Protein AF-A0A1W9PGU9-F1 (afdb_monomer)

Secondary structure (DSSP, 8-state):
----PPPHHHHHHHHHHHHHHHHHHHHHHHHHHHHHHHHHHHHHHHHHHHHHHHHHHHHHHHHHHHHHHHHHHHHHHHHHHHHHHHHHHHHHHHHHHHHHHHHHHHHHHHHHHHHHHHHHHHHHHHHHH--

Sequence (131 aa):
MEIITIPRVLREKLGDNGADSLVELLNRVSNHTRDDVLTFVEEKFERHLSEEIGKVNERIAEERVSINQRITEEVAKVNQRITDEIAMVRGEIQVLRTDMHTMRADLIKWMFIFWAGQIGVILGILFAFFR

pLDDT: mean 93.76, std 8.2, range [53.09, 98.62]

Solvent-accessible surface area (backbone atoms only — not comparable to full-atom values): 7127 Å² total; per-residue (Å²): 130,89,77,76,74,78,56,67,73,56,31,74,73,48,35,70,73,46,38,52,52,49,39,53,50,52,50,51,52,50,51,52,50,51,50,53,51,48,53,52,49,49,56,53,48,54,50,50,50,53,51,51,51,50,52,51,52,50,51,52,52,53,50,51,52,53,50,52,50,51,50,53,52,51,52,52,52,51,52,49,52,53,52,51,50,52,52,50,54,53,50,53,52,52,51,52,53,50,52,52,52,52,51,52,52,50,52,51,52,53,51,49,56,51,51,53,50,53,51,52,52,52,51,51,51,50,55,64,72,77,106

Structure (mmCIF, N/CA/C/O backbone):
data_AF-A0A1W9PGU9-F1
#
_entry.id   AF-A0A1W9PGU9-F1
#
loop_
_atom_site.group_PDB
_atom_site.id
_atom_site.type_symbol
_atom_site.label_atom_id
_atom_site.label_alt_id
_atom_site.label_comp_id
_atom_site.label_asym_id
_atom_site.label_entity_id
_atom_site.label_seq_id
_atom_site.pdbx_PDB_ins_code
_atom_site.Cartn_x
_atom_site.Cartn_y
_atom_site.Cartn_z
_atom_site.occupancy
_atom_site.B_iso_or_equiv
_atom_site.auth_seq_id
_atom_site.auth_comp_id
_atom_site.auth_asym_id
_atom_site.auth_atom_id
_atom_site.pdbx_PDB_model_num
ATOM 1 N N . MET A 1 1 ? -14.027 1.978 56.154 1.00 53.09 1 MET A N 1
ATOM 2 C CA . MET A 1 1 ? -15.425 1.734 56.556 1.00 53.09 1 MET A CA 1
ATOM 3 C C . MET A 1 1 ? -16.001 3.077 56.947 1.00 53.09 1 MET A C 1
ATOM 5 O O . MET A 1 1 ? -15.473 3.681 57.873 1.00 53.09 1 MET A O 1
ATOM 9 N N . GLU A 1 2 ? -16.983 3.590 56.211 1.00 56.59 2 GLU A N 1
ATOM 10 C CA . GLU A 1 2 ? -17.755 4.732 56.705 1.00 56.59 2 GLU A CA 1
ATOM 11 C C . GLU A 1 2 ? -18.621 4.216 57.850 1.00 56.59 2 GLU A C 1
ATOM 13 O O . GLU A 1 2 ? -19.497 3.379 57.652 1.00 56.59 2 GLU A O 1
ATOM 18 N N . ILE A 1 3 ? -18.298 4.629 59.073 1.00 57.78 3 ILE A N 1
ATOM 19 C CA . ILE A 1 3 ? -19.064 4.243 60.254 1.00 57.78 3 ILE A CA 1
ATOM 20 C C . ILE A 1 3 ? -20.293 5.146 60.266 1.00 57.78 3 ILE A C 1
ATOM 22 O O . ILE A 1 3 ? -20.187 6.335 60.574 1.00 57.78 3 ILE A O 1
ATOM 26 N N . ILE A 1 4 ? -21.451 4.598 59.899 1.00 70.62 4 ILE A N 1
ATOM 27 C CA . ILE A 1 4 ? -22.711 5.334 59.977 1.00 70.62 4 ILE A CA 1
ATOM 28 C C . ILE A 1 4 ? -23.037 5.513 61.461 1.00 70.62 4 ILE A C 1
ATOM 30 O O . ILE A 1 4 ? -23.385 4.561 62.158 1.00 70.62 4 ILE A O 1
ATOM 34 N N . THR A 1 5 ? -22.860 6.734 61.967 1.00 75.62 5 THR A N 1
ATOM 35 C CA . THR A 1 5 ? -23.168 7.070 63.360 1.00 75.62 5 THR A CA 1
ATOM 36 C C . THR A 1 5 ? -24.607 7.549 63.484 1.00 75.62 5 THR A C 1
ATOM 38 O O . THR A 1 5 ? -25.124 8.256 62.621 1.00 75.62 5 THR A O 1
ATOM 41 N N . ILE A 1 6 ? -25.269 7.158 64.573 1.00 81.94 6 ILE A N 1
ATOM 42 C CA . ILE A 1 6 ? -26.648 7.563 64.850 1.00 81.94 6 ILE A CA 1
ATOM 43 C C . ILE A 1 6 ? -26.621 8.951 65.506 1.00 81.94 6 ILE A C 1
ATOM 45 O O . ILE A 1 6 ? -26.008 9.110 66.567 1.00 81.94 6 ILE A O 1
ATOM 49 N N . PRO A 1 7 ? -27.307 9.957 64.937 1.00 87.06 7 PRO A N 1
ATOM 50 C CA . PRO A 1 7 ? -27.495 11.250 65.583 1.00 87.06 7 PRO A CA 1
ATOM 51 C C . PRO A 1 7 ? -28.122 11.102 66.975 1.00 87.06 7 PRO A C 1
ATOM 53 O O . PRO A 1 7 ? -29.061 10.330 67.166 1.00 87.06 7 PRO A O 1
ATOM 56 N N . ARG A 1 8 ? -27.654 11.892 67.949 1.00 81.44 8 ARG A N 1
ATOM 57 C CA . ARG A 1 8 ? -28.060 11.794 69.367 1.00 81.44 8 ARG A CA 1
ATOM 58 C C . ARG A 1 8 ? -29.583 11.804 69.579 1.00 81.44 8 ARG A C 1
ATOM 60 O O . ARG A 1 8 ? -30.093 11.020 70.369 1.00 81.44 8 ARG A O 1
ATOM 67 N N . VAL A 1 9 ? -30.300 12.619 68.803 1.00 87.31 9 VAL A N 1
ATOM 68 C CA . VAL A 1 9 ? -31.772 12.729 68.823 1.00 87.31 9 VAL A CA 1
ATOM 69 C C . VAL A 1 9 ? -32.458 11.406 68.463 1.00 87.31 9 VAL A C 1
ATOM 71 O O . VAL A 1 9 ? -33.470 11.048 69.060 1.00 87.31 9 VAL A O 1
ATOM 74 N N . LEU A 1 10 ? -31.907 10.661 67.500 1.00 85.00 10 LEU A N 1
ATOM 75 C CA . LEU A 1 10 ? -32.435 9.358 67.092 1.00 85.00 10 LEU A CA 1
ATOM 76 C C . LEU A 1 10 ? -32.120 8.284 68.137 1.00 85.00 10 LEU A C 1
ATOM 78 O O . LEU A 1 10 ? -32.986 7.467 68.434 1.00 85.00 10 LEU A O 1
ATOM 82 N N . ARG A 1 11 ? -30.934 8.327 68.759 1.00 87.75 11 ARG A N 1
ATOM 83 C CA . ARG A 1 11 ? -30.556 7.396 69.836 1.00 87.75 11 ARG A CA 1
ATOM 84 C C . ARG A 1 11 ? -31.424 7.572 71.089 1.00 87.75 11 ARG A C 1
ATOM 86 O O . ARG A 1 11 ? -31.892 6.584 71.639 1.00 87.75 11 ARG A O 1
ATOM 93 N N . GLU A 1 12 ? -31.723 8.809 71.491 1.00 88.56 12 GLU A N 1
ATOM 94 C CA . GLU A 1 12 ? -32.613 9.096 72.632 1.00 88.56 12 GLU A CA 1
ATOM 95 C C . GLU A 1 12 ? -34.064 8.635 72.400 1.00 88.56 12 GLU A C 1
ATOM 97 O O . GLU A 1 12 ? -34.748 8.255 73.348 1.00 88.56 12 GLU A O 1
ATOM 102 N N . LYS A 1 13 ? -34.547 8.651 71.149 1.00 89.56 13 LYS A N 1
ATOM 103 C CA . LYS A 1 13 ? -35.913 8.221 70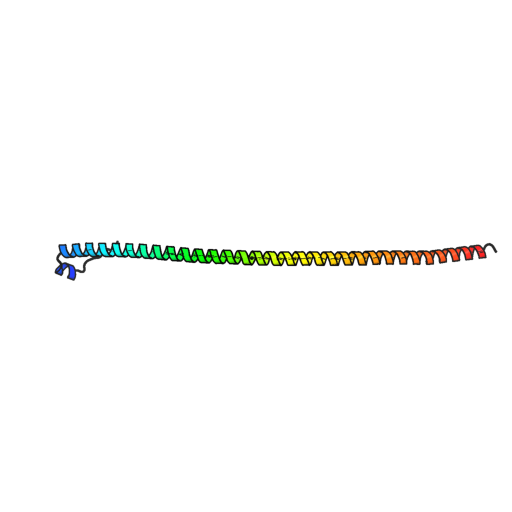.795 1.00 89.56 13 LYS A CA 1
ATOM 104 C C . LYS A 1 13 ? -36.047 6.715 70.558 1.00 89.56 13 LYS A C 1
ATOM 106 O O . LYS A 1 13 ? -37.108 6.168 70.843 1.00 89.56 13 LYS A O 1
ATOM 111 N N . LEU A 1 14 ? -35.012 6.065 70.023 1.00 86.38 14 LEU A N 1
ATOM 112 C CA . LEU A 1 14 ? -35.000 4.632 69.692 1.00 86.38 14 LEU A CA 1
ATOM 113 C C . LEU A 1 14 ? -34.492 3.748 70.845 1.00 86.38 14 LEU A C 1
ATOM 115 O O . LEU A 1 14 ? -34.710 2.537 70.823 1.00 86.38 14 LEU A O 1
ATOM 119 N N . GLY A 1 15 ? -33.819 4.337 71.839 1.00 90.19 15 GLY A N 1
ATOM 120 C CA . GLY A 1 15 ? -33.068 3.603 72.859 1.00 90.19 15 GLY A CA 1
ATOM 121 C C . GLY A 1 15 ? -31.786 2.976 72.295 1.00 90.19 15 GLY A C 1
ATOM 122 O O . GLY A 1 15 ? -31.605 2.887 71.080 1.00 90.19 15 GLY A O 1
ATOM 123 N N . ASP A 1 16 ? -30.887 2.522 73.173 1.00 86.50 16 ASP A N 1
ATOM 124 C CA . ASP A 1 16 ? -29.571 2.001 72.763 1.00 86.50 16 ASP A CA 1
ATOM 125 C C . ASP A 1 16 ? -29.687 0.777 71.835 1.00 86.50 16 ASP A C 1
ATOM 127 O O . ASP A 1 16 ? -29.123 0.775 70.744 1.00 86.50 16 ASP A O 1
ATOM 131 N N . ASN A 1 17 ? -30.538 -0.197 72.184 1.00 86.69 17 ASN A N 1
ATOM 132 C CA . ASN A 1 17 ? -30.771 -1.395 71.361 1.00 86.69 17 ASN A CA 1
ATOM 133 C C . ASN A 1 17 ? -31.369 -1.074 69.976 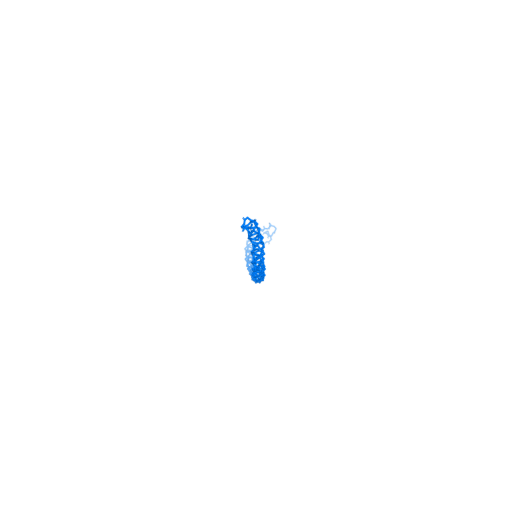1.00 86.69 17 ASN A C 1
ATOM 135 O O . ASN A 1 17 ? -31.051 -1.729 68.979 1.00 86.69 17 ASN A O 1
ATOM 139 N N . GLY A 1 18 ? -32.256 -0.074 69.904 1.00 89.00 18 GLY A N 1
ATOM 14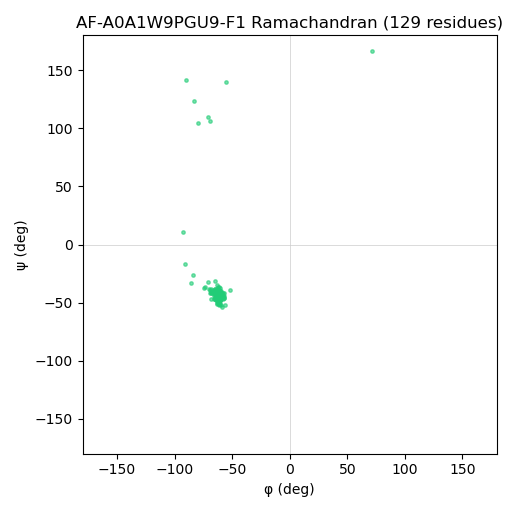0 C CA . GLY A 1 18 ? -32.876 0.356 68.650 1.00 89.00 18 GLY A CA 1
ATOM 141 C C . GLY A 1 18 ? -31.901 1.125 67.758 1.00 89.00 18 GLY A C 1
ATOM 142 O O . GLY A 1 18 ? -31.912 0.949 66.540 1.00 89.00 18 GLY A O 1
ATOM 143 N N . ALA A 1 19 ? -31.023 1.934 68.359 1.00 88.81 19 ALA A N 1
ATOM 144 C CA . ALA A 1 19 ? -29.955 2.626 67.649 1.00 88.81 19 ALA A CA 1
ATOM 145 C C . ALA A 1 19 ? -28.943 1.640 67.046 1.00 88.81 19 ALA A C 1
ATOM 147 O O . ALA A 1 19 ? -28.587 1.791 65.879 1.00 88.81 19 ALA A O 1
ATOM 148 N N . ASP A 1 20 ? -28.535 0.611 67.792 1.00 88.00 20 ASP A N 1
ATOM 149 C CA . ASP A 1 20 ? -27.585 -0.398 67.305 1.00 88.00 20 ASP A CA 1
ATOM 150 C C . ASP A 1 20 ? -28.185 -1.244 66.167 1.00 88.00 20 ASP A C 1
ATOM 152 O O . ASP A 1 20 ? -27.549 -1.427 65.128 1.00 88.00 20 ASP A O 1
ATOM 156 N N . SER A 1 21 ? -29.458 -1.641 66.285 1.00 89.06 21 SER A N 1
ATOM 157 C CA . SER A 1 21 ? -30.186 -2.338 65.208 1.00 89.06 21 SER A CA 1
ATOM 158 C C . SER A 1 21 ? -30.287 -1.496 63.927 1.00 89.06 21 SER A C 1
ATOM 160 O O . SER A 1 21 ? -30.196 -2.019 62.814 1.00 89.06 21 SER A O 1
ATOM 162 N N . LEU A 1 22 ? -30.463 -0.176 64.063 1.00 89.25 22 LEU A N 1
ATOM 163 C CA . LEU A 1 22 ? -30.499 0.739 62.923 1.00 89.25 22 LEU A CA 1
ATOM 164 C C . LEU A 1 22 ? -29.116 0.882 62.267 1.00 89.25 22 LEU A C 1
ATOM 166 O O . LEU A 1 22 ? -29.041 0.922 61.041 1.00 89.25 22 LEU A O 1
ATOM 170 N N . VAL A 1 23 ? -28.026 0.906 63.042 1.00 89.44 23 VAL A N 1
ATOM 171 C CA . VAL A 1 23 ? -26.654 0.885 62.496 1.00 89.44 23 VAL A CA 1
ATOM 172 C C . VAL A 1 23 ? -26.404 -0.394 61.701 1.00 89.44 23 VAL A C 1
ATOM 174 O O . VAL A 1 23 ? -25.880 -0.323 60.591 1.00 89.44 23 VAL A O 1
ATOM 177 N N . GLU A 1 24 ? -26.805 -1.556 62.221 1.00 88.81 24 GLU A N 1
ATOM 178 C CA . GLU A 1 24 ? -26.672 -2.829 61.502 1.00 88.81 24 GLU A CA 1
ATOM 179 C C . GLU A 1 24 ? -27.450 -2.834 60.184 1.00 88.81 24 GLU A C 1
ATOM 181 O O . GLU A 1 24 ? -26.918 -3.256 59.154 1.00 88.81 24 GLU A O 1
ATOM 186 N N . LEU A 1 25 ? -28.689 -2.332 60.193 1.00 90.75 25 LEU A N 1
ATOM 187 C CA . LEU A 1 25 ? -29.510 -2.229 58.989 1.00 90.75 25 LEU A CA 1
ATOM 188 C C . LEU A 1 25 ? -28.892 -1.265 57.972 1.00 90.75 25 LEU A C 1
ATOM 190 O O . LEU A 1 25 ? -28.782 -1.615 56.799 1.00 90.75 25 LEU A O 1
ATOM 194 N N . LEU A 1 26 ? -28.452 -0.082 58.407 1.00 90.69 26 LEU A N 1
ATOM 195 C CA . LEU A 1 26 ? -27.829 0.913 57.531 1.00 90.69 26 LEU A CA 1
ATOM 196 C C . LEU A 1 26 ? -26.511 0.404 56.943 1.00 90.69 26 LEU A C 1
ATOM 198 O O . LEU A 1 26 ? -26.279 0.573 55.749 1.00 90.69 26 LEU A O 1
ATOM 202 N N . ASN A 1 27 ? -25.684 -0.279 57.736 1.00 89.44 27 ASN A N 1
ATOM 203 C CA . ASN A 1 27 ? -24.463 -0.915 57.243 1.00 89.44 27 ASN A CA 1
ATOM 204 C C . ASN A 1 27 ? -24.777 -2.038 56.247 1.00 89.44 27 ASN A C 1
ATOM 206 O O . ASN A 1 27 ? -24.108 -2.140 55.221 1.00 89.44 27 ASN A O 1
ATOM 210 N N . ARG A 1 28 ? -25.809 -2.855 56.502 1.00 89.94 28 ARG A N 1
ATOM 211 C CA . ARG A 1 28 ? -26.243 -3.912 55.574 1.00 89.94 28 ARG A CA 1
ATOM 212 C C . ARG A 1 28 ? -26.711 -3.331 54.243 1.00 89.94 28 ARG A C 1
ATOM 214 O O . ARG A 1 28 ? -26.266 -3.795 53.201 1.00 89.94 28 ARG A O 1
ATOM 221 N N . VAL A 1 29 ? -27.571 -2.313 54.280 1.00 91.81 29 VAL A N 1
ATOM 222 C CA . VAL A 1 29 ? -28.080 -1.634 53.079 1.00 91.81 29 VAL A CA 1
ATOM 223 C C . VAL A 1 29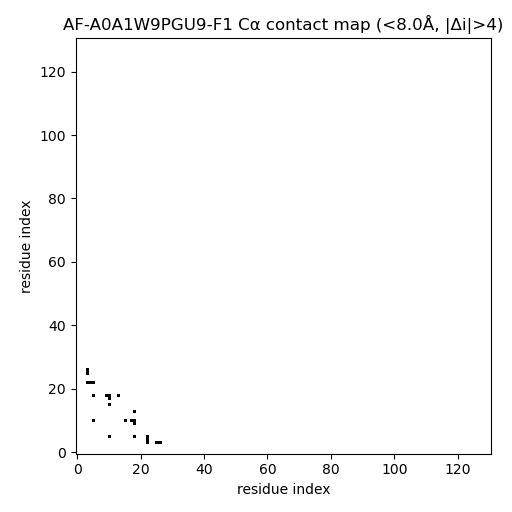 ? -26.951 -0.926 52.331 1.00 91.81 29 VAL A C 1
ATOM 225 O O . VAL A 1 29 ? -26.877 -1.037 51.112 1.00 91.81 29 VAL A O 1
ATOM 228 N N . SER A 1 30 ? -26.050 -0.240 53.038 1.00 90.25 30 SER A N 1
ATOM 229 C CA . SER A 1 30 ? -24.892 0.438 52.442 1.00 90.25 30 SER A CA 1
ATOM 230 C C . SER A 1 30 ? -23.958 -0.543 51.731 1.00 90.25 30 SER A C 1
ATOM 232 O O . SER A 1 30 ? -23.612 -0.326 50.571 1.00 90.25 30 SER A O 1
ATOM 234 N N . ASN A 1 31 ? -23.615 -1.661 52.379 1.00 90.12 31 ASN A N 1
ATOM 235 C CA . ASN A 1 31 ? -22.775 -2.694 51.773 1.00 90.12 31 ASN A CA 1
ATOM 236 C C . ASN A 1 31 ? -23.459 -3.339 50.563 1.00 90.12 31 ASN A C 1
ATOM 238 O O . ASN A 1 31 ? -22.848 -3.415 49.506 1.00 90.12 31 ASN A O 1
ATOM 242 N N . HIS A 1 32 ? -24.739 -3.705 50.680 1.00 93.06 32 HIS A N 1
ATOM 243 C CA . HIS A 1 32 ? -25.503 -4.262 49.561 1.00 93.06 32 HIS A CA 1
ATOM 244 C C . HIS A 1 32 ? -25.573 -3.289 48.379 1.00 93.06 32 HIS A C 1
ATOM 246 O O . HIS A 1 32 ? -25.352 -3.676 47.241 1.00 93.06 32 HIS A O 1
ATOM 252 N N . THR A 1 33 ? -25.813 -2.002 48.645 1.00 93.69 33 THR A N 1
ATOM 253 C CA . THR A 1 33 ? -25.861 -0.973 47.597 1.00 93.69 33 THR A CA 1
ATOM 254 C C . THR A 1 33 ? -24.499 -0.808 46.927 1.00 93.69 33 THR A C 1
ATOM 256 O O . THR A 1 33 ? -24.423 -0.621 45.716 1.00 93.69 33 THR A O 1
ATOM 259 N N . ARG A 1 34 ? -23.408 -0.860 47.700 1.00 92.88 34 ARG A N 1
ATOM 260 C CA . ARG A 1 34 ? -22.047 -0.780 47.165 1.00 92.88 34 ARG A CA 1
ATOM 261 C C . ARG A 1 34 ? -21.735 -1.969 46.259 1.00 92.88 34 ARG A C 1
ATOM 263 O O . ARG A 1 34 ? -21.166 -1.747 45.194 1.00 92.88 34 ARG A O 1
ATOM 270 N N . ASP A 1 35 ? -22.115 -3.173 46.673 1.00 95.38 35 ASP A N 1
ATOM 271 C CA . ASP A 1 35 ? -21.926 -4.393 45.889 1.00 95.38 35 ASP A CA 1
ATOM 272 C C . ASP A 1 35 ? -22.769 -4.350 44.605 1.00 95.38 35 ASP A C 1
ATOM 274 O O . ASP A 1 35 ? -22.217 -4.525 43.522 1.00 95.38 35 ASP A O 1
ATOM 278 N N . ASP A 1 36 ? -24.053 -3.980 44.686 1.00 96.12 36 ASP A N 1
ATOM 279 C CA . ASP A 1 36 ? -24.929 -3.823 43.513 1.00 96.12 36 ASP A CA 1
ATOM 280 C C . ASP A 1 36 ? -24.372 -2.804 42.509 1.00 96.12 36 ASP A C 1
ATOM 282 O O . ASP A 1 36 ? -24.367 -3.034 41.299 1.00 96.12 36 ASP A O 1
ATOM 286 N N . VAL A 1 37 ? -23.896 -1.655 43.004 1.00 96.25 37 VAL A N 1
ATOM 287 C CA . VAL A 1 37 ? -23.296 -0.614 42.161 1.00 96.25 37 VAL A CA 1
ATOM 288 C C . VAL A 1 37 ? -21.999 -1.110 41.535 1.00 96.25 37 VAL A C 1
ATOM 290 O O . VAL A 1 37 ? -21.754 -0.811 40.367 1.00 96.25 37 VAL A O 1
ATOM 293 N N . LEU A 1 38 ? -21.174 -1.853 42.277 1.00 97.00 38 LEU A N 1
ATOM 294 C CA . LEU A 1 38 ? 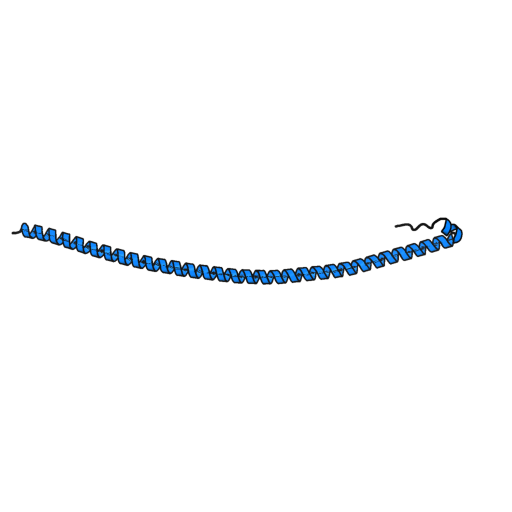-19.932 -2.409 41.751 1.00 97.00 38 LEU A CA 1
ATOM 295 C C . LEU A 1 38 ? -20.229 -3.394 40.617 1.00 97.00 38 LEU A C 1
ATOM 297 O O . LEU A 1 38 ? -19.718 -3.197 39.519 1.00 97.00 38 LEU A O 1
ATOM 301 N N . THR A 1 39 ? -21.127 -4.354 40.840 1.00 97.44 39 THR A N 1
ATOM 302 C CA . THR A 1 39 ? -21.549 -5.319 39.816 1.00 97.44 39 THR A CA 1
ATOM 303 C C . THR A 1 39 ? -22.153 -4.621 38.599 1.00 97.44 39 THR A C 1
ATOM 305 O O . THR A 1 39 ? -21.771 -4.906 37.467 1.00 97.44 39 THR A O 1
ATOM 308 N N . PHE A 1 40 ? -23.031 -3.635 38.799 1.00 97.69 40 PHE A N 1
ATOM 309 C CA . PHE A 1 40 ? -23.611 -2.873 37.692 1.00 97.69 40 PHE A CA 1
ATOM 310 C C . PHE A 1 40 ? -22.551 -2.123 36.870 1.00 97.69 40 PHE A C 1
ATOM 312 O O . PHE A 1 40 ? -22.629 -2.064 35.639 1.00 97.69 40 PHE A O 1
ATOM 319 N N . VAL A 1 41 ? -21.566 -1.511 37.536 1.00 97.56 41 VAL A N 1
ATOM 320 C CA . VAL A 1 41 ? -20.472 -0.803 36.860 1.00 97.56 41 VAL A CA 1
ATOM 321 C C . VAL A 1 41 ? -19.572 -1.784 36.117 1.00 97.56 41 VAL A C 1
ATOM 323 O O . VAL A 1 41 ? -19.206 -1.486 34.983 1.00 97.56 41 VAL A O 1
ATOM 326 N N . GLU A 1 42 ? -19.254 -2.935 36.709 1.00 97.75 42 GLU A N 1
ATOM 327 C CA . GLU A 1 42 ? -18.476 -4.003 36.076 1.00 97.75 42 GLU A CA 1
ATOM 328 C C . GLU A 1 42 ? -19.160 -4.496 34.798 1.00 97.75 42 GLU A C 1
ATOM 330 O O . GLU A 1 42 ? -18.575 -4.390 33.722 1.00 97.75 42 GLU A O 1
ATOM 335 N N . GLU A 1 43 ? -20.432 -4.895 34.868 1.00 97.88 43 GLU A N 1
ATOM 336 C CA . GLU A 1 43 ? -21.197 -5.354 33.700 1.00 97.88 43 GLU A CA 1
ATOM 337 C C . GLU A 1 43 ? -21.272 -4.284 32.604 1.00 97.88 43 GLU A C 1
ATOM 339 O O . GLU A 1 43 ? -21.082 -4.551 31.411 1.00 97.88 43 GLU A O 1
ATOM 344 N N . LYS A 1 44 ? -21.540 -3.032 32.992 1.00 97.69 44 LYS A N 1
ATOM 345 C CA . LYS A 1 44 ? -21.624 -1.923 32.041 1.00 97.69 44 LYS A CA 1
ATOM 346 C C . LYS A 1 44 ? -20.266 -1.625 31.406 1.00 97.69 44 LYS A C 1
ATOM 348 O O . LYS A 1 44 ? -20.221 -1.314 30.213 1.00 97.69 44 LYS A O 1
ATOM 353 N N . PHE A 1 45 ? -19.185 -1.698 32.177 1.00 98.12 45 PHE A N 1
ATOM 354 C CA . PHE A 1 45 ? -17.828 -1.488 31.691 1.00 98.12 45 PHE A CA 1
ATOM 355 C C . PHE A 1 45 ? -17.397 -2.613 30.751 1.00 98.12 45 PHE A C 1
ATOM 357 O O . PHE A 1 45 ? -16.936 -2.319 29.652 1.00 98.12 45 PHE A O 1
ATOM 364 N N . GLU A 1 46 ? -17.613 -3.878 31.117 1.00 98.12 46 GLU A N 1
ATOM 365 C CA . GLU A 1 46 ? -17.311 -5.037 30.271 1.00 98.12 46 GLU A CA 1
ATOM 366 C C . GLU A 1 46 ? -18.066 -4.985 28.943 1.00 98.12 46 GLU A C 1
ATOM 368 O O . GLU A 1 46 ? -17.475 -5.204 27.879 1.00 98.12 46 GLU A O 1
ATOM 373 N N . ARG A 1 47 ? -19.355 -4.623 28.979 1.00 98.19 47 ARG A N 1
ATOM 374 C CA . ARG A 1 47 ? -20.157 -4.442 27.768 1.00 98.19 47 ARG A CA 1
ATOM 375 C C . ARG A 1 47 ? -19.590 -3.339 26.878 1.00 98.19 47 ARG A C 1
ATOM 377 O O . ARG A 1 47 ? -19.358 -3.578 25.697 1.00 98.19 47 ARG A O 1
ATOM 384 N N . HIS A 1 48 ? -19.336 -2.150 27.427 1.00 98.19 48 HIS A N 1
ATOM 385 C CA . HIS A 1 48 ? -18.792 -1.039 26.643 1.00 98.19 48 HIS A CA 1
ATOM 386 C C . HIS A 1 48 ? -17.387 -1.326 26.111 1.00 98.19 48 HIS A C 1
ATOM 388 O O . HIS A 1 48 ? -17.086 -0.990 24.969 1.00 98.19 48 HIS A O 1
ATOM 394 N N . LEU A 1 49 ? -16.537 -1.977 26.901 1.00 98.25 49 LEU A N 1
ATOM 395 C CA . LEU A 1 49 ? -15.201 -2.364 26.469 1.00 98.25 49 LEU A CA 1
ATOM 396 C C . LEU A 1 49 ? -15.271 -3.375 25.319 1.00 98.25 49 LEU A C 1
ATOM 398 O O . LEU A 1 49 ? -14.560 -3.223 24.329 1.00 98.25 49 LEU A O 1
ATOM 402 N N . SER A 1 50 ? -16.165 -4.360 25.411 1.00 98.12 50 SER A N 1
ATOM 403 C CA . SER A 1 50 ? -16.392 -5.339 24.342 1.00 98.12 50 SER A CA 1
ATOM 404 C C . SER A 1 50 ? -16.912 -4.679 23.061 1.00 98.12 50 SER A C 1
ATOM 406 O O . SER A 1 50 ? -16.441 -4.999 21.970 1.00 98.12 50 SER A O 1
ATOM 408 N N . GLU A 1 51 ? -17.839 -3.724 23.184 1.00 98.38 51 GLU A N 1
ATOM 409 C CA . GLU A 1 51 ? -18.356 -2.931 22.061 1.00 98.38 51 GLU A CA 1
ATOM 410 C C . GLU A 1 51 ? -17.243 -2.116 21.381 1.00 98.38 51 GLU A C 1
ATOM 412 O O . GLU A 1 51 ? -17.107 -2.155 20.157 1.00 98.38 51 GLU A O 1
ATOM 417 N N . GLU A 1 52 ? -16.419 -1.402 22.151 1.00 98.38 52 GLU A N 1
ATOM 418 C CA . GLU A 1 52 ? -15.339 -0.574 21.602 1.00 98.38 52 GLU A CA 1
ATOM 419 C C . GLU A 1 52 ? -14.216 -1.417 20.984 1.00 98.38 52 GLU A C 1
ATOM 421 O O . GLU A 1 52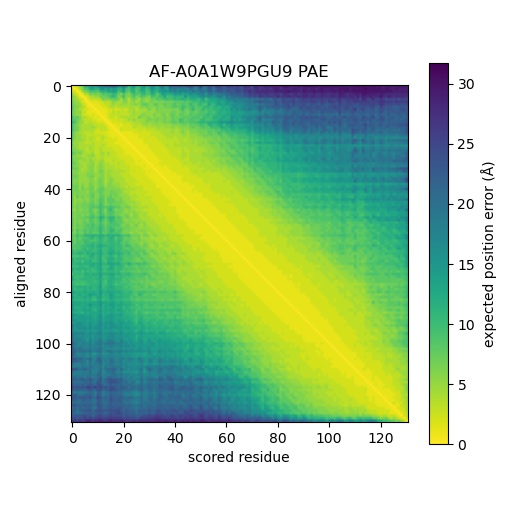 ? -13.727 -1.079 19.905 1.00 98.38 52 GLU A O 1
ATOM 426 N N . ILE A 1 53 ? -13.851 -2.552 21.593 1.00 98.00 53 ILE A N 1
ATOM 427 C CA . ILE A 1 53 ? -12.920 -3.519 20.989 1.00 98.00 53 ILE A CA 1
ATOM 428 C C . ILE A 1 53 ? -13.484 -4.041 19.663 1.00 98.00 53 ILE A C 1
ATOM 430 O O . ILE A 1 53 ? -12.750 -4.129 18.678 1.00 98.00 53 ILE A O 1
ATOM 434 N N . GLY A 1 54 ? -14.785 -4.345 19.614 1.00 98.44 54 GLY A N 1
ATOM 435 C CA . GLY A 1 54 ? -15.477 -4.748 18.390 1.00 98.44 54 GLY A CA 1
ATOM 436 C C . GLY A 1 54 ? -15.342 -3.708 17.277 1.00 98.44 54 GLY A C 1
ATOM 437 O O . GLY A 1 54 ? -14.866 -4.035 16.191 1.00 98.44 54 GLY A O 1
ATOM 438 N N . LYS A 1 55 ? -15.662 -2.442 17.568 1.00 98.50 55 LYS A N 1
ATOM 439 C CA . LYS A 1 55 ? -15.543 -1.334 16.602 1.00 98.50 55 LYS A CA 1
ATOM 440 C C . LYS A 1 55 ? -14.108 -1.099 16.142 1.00 98.50 55 LYS A C 1
ATOM 442 O O . LYS A 1 55 ? -13.872 -0.822 14.970 1.00 98.50 55 LYS A O 1
ATOM 447 N N . VAL A 1 56 ? -13.134 -1.184 17.049 1.00 98.56 56 VAL A N 1
ATOM 448 C CA . VAL A 1 56 ? -11.715 -1.037 16.694 1.00 98.56 56 VAL A CA 1
ATOM 449 C C . VAL A 1 56 ? -11.279 -2.168 15.765 1.00 98.56 56 VAL A C 1
ATOM 451 O O . VAL A 1 56 ? -10.628 -1.902 14.758 1.00 98.56 56 VAL A O 1
ATOM 454 N N . ASN A 1 57 ? -11.676 -3.410 16.047 1.00 98.44 57 ASN A N 1
ATOM 455 C CA . ASN A 1 57 ? -11.373 -4.549 15.181 1.00 98.44 57 ASN A CA 1
ATOM 456 C C . ASN A 1 57 ? -12.013 -4.412 13.793 1.00 98.44 57 ASN A C 1
ATOM 458 O O . ASN A 1 57 ? -11.352 -4.705 12.797 1.00 98.44 57 ASN A O 1
ATOM 462 N N . GLU A 1 58 ? -13.258 -3.937 13.720 1.00 98.31 58 GLU A N 1
ATOM 463 C CA . GLU A 1 58 ? -13.951 -3.660 12.457 1.00 98.31 58 GLU A CA 1
ATOM 464 C C . GLU A 1 58 ? -13.204 -2.599 11.638 1.00 98.31 58 GLU A C 1
ATOM 466 O O . GLU A 1 58 ? -12.808 -2.866 10.503 1.00 98.31 58 GLU A O 1
ATOM 471 N N . ARG A 1 59 ? -12.873 -1.453 12.247 1.00 98.25 59 ARG A N 1
ATOM 472 C CA . ARG A 1 59 ? -12.094 -0.389 11.590 1.00 98.25 59 ARG A CA 1
ATOM 473 C C . ARG A 1 59 ? -10.725 -0.872 11.116 1.00 98.25 59 ARG A C 1
ATOM 475 O O . ARG A 1 59 ? -10.313 -0.555 10.005 1.00 98.25 59 ARG A O 1
ATOM 482 N N . ILE A 1 60 ? -10.022 -1.666 11.925 1.00 98.12 60 ILE A N 1
ATOM 483 C CA . ILE A 1 60 ? -8.731 -2.251 11.536 1.00 98.12 60 ILE A CA 1
ATOM 484 C C . ILE A 1 60 ? -8.900 -3.197 10.340 1.00 98.12 60 ILE A C 1
ATOM 486 O O . ILE A 1 60 ? -8.051 -3.211 9.447 1.00 98.12 60 ILE A O 1
ATOM 490 N N . ALA A 1 61 ? -9.965 -4.001 10.304 1.00 97.88 61 ALA A N 1
ATOM 491 C CA . ALA A 1 61 ? -10.235 -4.898 9.185 1.00 97.88 61 ALA A CA 1
ATOM 492 C C . ALA A 1 61 ? -10.525 -4.115 7.894 1.00 97.88 61 ALA A C 1
ATOM 494 O O . ALA A 1 61 ? -9.938 -4.420 6.853 1.00 97.88 61 ALA A O 1
ATOM 495 N N . GLU A 1 62 ? -11.351 -3.072 7.970 1.00 98.25 62 GLU A N 1
ATOM 496 C CA . GLU A 1 62 ? -11.649 -2.177 6.847 1.00 98.25 62 GLU A CA 1
ATOM 497 C C . GLU A 1 62 ? -10.393 -1.464 6.326 1.00 98.25 62 GLU A C 1
ATOM 499 O O . GLU A 1 62 ? -10.113 -1.476 5.123 1.00 98.25 62 GLU A O 1
ATOM 504 N N . GLU A 1 63 ? -9.586 -0.892 7.224 1.00 98.19 63 GLU A N 1
ATOM 505 C CA . GLU A 1 63 ? -8.340 -0.213 6.864 1.00 98.19 63 GLU A CA 1
ATOM 506 C C . GLU A 1 63 ? -7.345 -1.171 6.201 1.00 98.19 63 GLU A C 1
ATOM 508 O O . GLU A 1 63 ? -6.717 -0.811 5.203 1.00 98.19 63 GLU A O 1
ATOM 513 N N . ARG A 1 64 ? -7.236 -2.418 6.681 1.00 98.25 64 ARG A N 1
ATOM 514 C CA . ARG A 1 64 ? -6.398 -3.450 6.045 1.00 98.25 64 ARG A CA 1
ATOM 515 C C . ARG A 1 64 ? -6.839 -3.746 4.616 1.00 98.25 64 ARG A C 1
ATOM 517 O O . ARG A 1 64 ? -5.987 -3.854 3.735 1.00 98.25 64 ARG A O 1
ATOM 524 N N . VAL A 1 65 ? -8.144 -3.871 4.375 1.00 98.12 65 VAL A N 1
ATOM 525 C CA . VAL A 1 65 ? -8.685 -4.100 3.027 1.00 98.12 65 VAL A CA 1
ATOM 526 C C . VAL A 1 65 ? -8.378 -2.909 2.118 1.00 98.12 65 VAL A C 1
ATOM 528 O O . VAL A 1 65 ? -7.826 -3.099 1.035 1.00 98.12 65 VAL A O 1
ATOM 531 N N . SER A 1 66 ? -8.643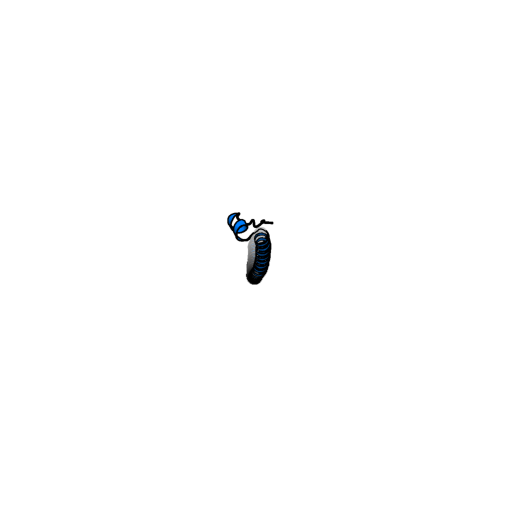 -1.687 2.584 1.00 98.25 66 SER A N 1
ATOM 532 C CA . SER A 1 66 ? -8.367 -0.453 1.838 1.00 98.25 66 SER A CA 1
ATOM 533 C C . SER A 1 66 ? -6.880 -0.297 1.491 1.00 98.25 66 SER A C 1
ATOM 535 O O . SER A 1 66 ? -6.525 -0.001 0.348 1.00 98.25 66 SER A O 1
ATOM 537 N N . ILE A 1 67 ? -5.985 -0.563 2.448 1.00 98.31 67 ILE A N 1
ATOM 538 C CA . ILE A 1 67 ? -4.533 -0.526 2.230 1.00 98.31 67 ILE A CA 1
ATOM 539 C C . ILE A 1 67 ? -4.108 -1.579 1.204 1.00 98.31 67 ILE A C 1
ATOM 541 O O . ILE A 1 67 ? -3.381 -1.247 0.270 1.00 98.31 67 ILE A O 1
ATOM 545 N N . ASN A 1 68 ? -4.578 -2.823 1.327 1.00 98.38 68 ASN A N 1
ATOM 546 C CA . ASN A 1 68 ? -4.245 -3.886 0.376 1.00 98.38 68 ASN A CA 1
ATOM 547 C C . ASN A 1 68 ? -4.712 -3.555 -1.046 1.00 98.38 68 ASN A C 1
ATOM 549 O O . ASN A 1 68 ? -3.977 -3.794 -2.008 1.00 98.38 68 ASN A O 1
ATOM 553 N N . GLN A 1 69 ? -5.901 -2.967 -1.185 1.00 98.12 69 GLN A N 1
ATOM 554 C CA . GLN A 1 69 ? -6.405 -2.516 -2.477 1.00 98.12 69 GLN A CA 1
ATOM 555 C C . GLN A 1 69 ? -5.508 -1.420 -3.068 1.00 98.12 69 GLN A C 1
ATOM 557 O O . GLN A 1 69 ? -5.031 -1.563 -4.193 1.00 98.12 69 GLN A O 1
ATOM 562 N N . ARG A 1 70 ? -5.195 -0.375 -2.292 1.00 98.19 70 ARG A N 1
ATOM 563 C CA . ARG A 1 70 ? -4.306 0.714 -2.732 1.00 98.19 70 ARG A CA 1
ATOM 564 C C . ARG A 1 70 ? -2.916 0.213 -3.115 1.00 98.19 70 ARG A C 1
ATOM 566 O O . ARG A 1 70 ? -2.372 0.650 -4.122 1.00 98.19 70 ARG A O 1
ATOM 573 N N . ILE A 1 71 ? -2.345 -0.711 -2.342 1.00 98.25 71 ILE A N 1
ATOM 574 C CA . ILE A 1 71 ? -1.050 -1.328 -2.661 1.00 98.25 71 ILE A CA 1
ATOM 575 C C . ILE A 1 71 ? -1.137 -2.072 -3.994 1.00 98.25 71 ILE A C 1
ATOM 577 O O . ILE A 1 71 ? -0.268 -1.897 -4.842 1.00 98.25 71 ILE A O 1
ATOM 581 N N . THR A 1 72 ? -2.187 -2.866 -4.202 1.00 98.25 72 THR A N 1
ATOM 582 C CA . THR A 1 72 ? -2.379 -3.623 -5.448 1.00 98.25 72 THR A CA 1
ATOM 583 C C . THR A 1 72 ? -2.485 -2.692 -6.657 1.00 98.25 72 THR A C 1
ATOM 585 O O . THR A 1 72 ? -1.833 -2.919 -7.677 1.00 98.25 72 THR A O 1
ATOM 588 N N . GLU A 1 73 ? -3.258 -1.612 -6.533 1.00 98.44 73 GLU A N 1
ATOM 589 C CA . GLU A 1 73 ? -3.417 -0.601 -7.581 1.00 98.44 73 GLU A CA 1
ATOM 590 C C . GLU A 1 73 ? -2.101 0.128 -7.891 1.00 98.44 73 GLU A C 1
ATOM 592 O O . GLU A 1 73 ? -1.736 0.277 -9.059 1.00 98.44 73 GLU A O 1
ATOM 597 N N . GLU A 1 74 ? -1.357 0.559 -6.871 1.00 98.44 74 GLU A N 1
ATOM 598 C CA . GLU A 1 74 ? -0.082 1.254 -7.069 1.00 98.44 74 GLU A CA 1
ATOM 599 C C . GLU A 1 74 ? 0.995 0.327 -7.644 1.00 98.44 74 GLU A C 1
ATOM 601 O O . GLU A 1 74 ? 1.725 0.732 -8.548 1.00 98.44 74 GLU A O 1
ATOM 606 N N . VAL A 1 75 ? 1.050 -0.939 -7.218 1.00 98.50 75 VAL A N 1
ATOM 607 C CA . VAL A 1 75 ? 1.941 -1.945 -7.817 1.00 98.50 75 VAL A CA 1
ATOM 608 C C . VAL A 1 75 ? 1.612 -2.148 -9.297 1.00 98.50 75 VAL A C 1
ATOM 610 O O . VAL A 1 75 ? 2.523 -2.173 -10.126 1.00 98.50 75 VAL A O 1
ATOM 613 N N . ALA A 1 76 ? 0.329 -2.238 -9.660 1.00 98.31 76 ALA A N 1
ATOM 614 C CA . ALA A 1 76 ? -0.083 -2.358 -11.057 1.00 98.31 76 ALA A CA 1
ATOM 615 C C . ALA A 1 76 ? 0.337 -1.132 -11.888 1.00 98.31 76 ALA A C 1
ATOM 617 O O . ALA A 1 76 ? 0.897 -1.290 -12.975 1.00 98.31 76 ALA A O 1
ATOM 618 N N . LYS A 1 77 ? 0.146 0.087 -11.364 1.00 98.44 77 LYS A N 1
ATOM 619 C CA . LYS A 1 77 ? 0.584 1.326 -12.032 1.00 98.44 77 LYS A CA 1
ATOM 620 C C . LYS A 1 77 ? 2.099 1.390 -12.206 1.00 98.44 77 LYS A C 1
ATOM 622 O O . LYS A 1 77 ? 2.566 1.797 -13.266 1.00 98.44 77 LYS A O 1
ATOM 627 N N . VAL A 1 78 ? 2.868 1.001 -11.189 1.00 98.62 78 VAL A N 1
ATOM 628 C CA . VAL A 1 78 ? 4.337 0.972 -11.259 1.00 98.62 78 VAL A CA 1
ATOM 629 C C . VAL A 1 78 ? 4.805 -0.043 -12.300 1.00 98.62 78 VAL A C 1
ATOM 631 O O . VAL A 1 78 ? 5.626 0.299 -13.146 1.00 98.62 78 VAL A O 1
ATOM 634 N N . ASN A 1 79 ? 4.236 -1.250 -12.310 1.00 98.56 79 ASN A N 1
ATOM 635 C CA . ASN A 1 79 ? 4.559 -2.266 -13.315 1.00 98.56 79 ASN A CA 1
ATOM 636 C C . ASN A 1 79 ? 4.240 -1.794 -14.740 1.00 98.56 79 ASN A C 1
ATOM 638 O O . ASN A 1 79 ? 5.033 -2.025 -15.655 1.00 98.56 79 ASN A O 1
ATOM 642 N N . GLN A 1 80 ? 3.113 -1.101 -14.924 1.00 98.44 80 GLN A N 1
ATOM 643 C CA . GLN A 1 80 ? 2.756 -0.514 -16.213 1.00 98.44 80 GLN A CA 1
ATOM 644 C C . GLN A 1 80 ? 3.780 0.543 -16.643 1.00 98.44 80 GLN A C 1
ATOM 646 O O . GLN A 1 80 ? 4.329 0.440 -17.735 1.00 98.44 80 GLN A O 1
ATOM 651 N N . ARG A 1 81 ? 4.112 1.500 -15.765 1.00 98.44 81 ARG A N 1
ATOM 652 C CA . ARG A 1 81 ? 5.115 2.542 -16.053 1.00 98.44 81 ARG A CA 1
ATOM 653 C C . ARG A 1 81 ? 6.476 1.955 -16.415 1.00 98.44 81 ARG A C 1
ATOM 655 O O . ARG A 1 81 ? 7.068 2.376 -17.398 1.00 98.44 81 ARG A O 1
ATOM 662 N N . ILE A 1 82 ? 6.942 0.952 -15.669 1.00 98.50 82 ILE A N 1
ATOM 663 C CA . ILE A 1 82 ? 8.201 0.255 -15.968 1.00 98.50 82 ILE A CA 1
ATOM 664 C C . ILE A 1 82 ? 8.137 -0.403 -17.352 1.00 98.50 82 ILE A C 1
ATOM 666 O O . ILE A 1 82 ? 9.095 -0.329 -18.119 1.00 98.50 82 ILE A O 1
ATOM 670 N N . THR A 1 83 ? 7.014 -1.039 -17.691 1.00 98.44 83 THR A N 1
ATOM 671 C CA . THR A 1 83 ? 6.827 -1.677 -19.002 1.00 98.44 83 THR A CA 1
ATOM 672 C C . THR A 1 83 ? 6.879 -0.650 -20.133 1.00 98.44 83 THR A C 1
ATOM 674 O O . THR A 1 83 ? 7.566 -0.876 -21.133 1.00 98.44 83 THR A O 1
ATOM 677 N N . ASP A 1 84 ? 6.210 0.488 -19.953 1.00 98.44 84 ASP A N 1
ATOM 678 C CA . ASP A 1 84 ? 6.174 1.579 -20.926 1.00 98.44 84 ASP A CA 1
ATOM 679 C C . ASP A 1 84 ? 7.560 2.222 -21.103 1.00 98.44 84 ASP A C 1
ATOM 681 O O . ASP A 1 84 ? 8.020 2.407 -22.231 1.00 98.44 84 ASP A O 1
ATOM 685 N N . GLU A 1 85 ? 8.280 2.481 -20.008 1.00 98.50 85 GLU A N 1
ATOM 686 C CA . GLU A 1 85 ? 9.652 3.004 -20.045 1.00 98.50 85 GLU A CA 1
ATOM 687 C C . GLU A 1 85 ? 10.615 2.031 -20.740 1.00 98.50 85 GLU A C 1
ATOM 689 O O . GLU A 1 85 ? 11.416 2.443 -21.581 1.00 98.50 85 GLU A O 1
ATOM 694 N N . ILE A 1 86 ? 10.511 0.723 -20.473 1.00 98.38 86 ILE A N 1
ATOM 695 C CA . ILE A 1 86 ? 11.308 -0.298 -21.172 1.00 98.38 86 ILE A CA 1
ATOM 696 C C . ILE A 1 86 ? 11.005 -0.294 -22.674 1.00 98.38 86 ILE A C 1
ATOM 698 O O . ILE A 1 86 ? 11.928 -0.425 -23.485 1.00 98.38 86 ILE A O 1
ATOM 702 N N . ALA A 1 87 ? 9.735 -0.174 -23.067 1.00 98.31 87 ALA A N 1
ATOM 703 C CA . ALA A 1 87 ? 9.345 -0.120 -24.472 1.00 98.31 87 ALA A CA 1
ATOM 704 C C . ALA A 1 87 ? 9.915 1.128 -25.166 1.00 98.31 87 ALA A C 1
ATOM 706 O O . ALA A 1 87 ? 10.477 1.013 -26.258 1.00 98.31 87 ALA A O 1
ATOM 707 N N . MET A 1 88 ? 9.844 2.285 -24.504 1.00 98.31 88 MET A N 1
ATOM 708 C CA . MET A 1 88 ? 10.401 3.544 -24.996 1.00 98.31 88 MET A CA 1
ATOM 709 C C . MET A 1 88 ? 11.919 3.452 -25.190 1.00 98.31 88 MET A C 1
ATOM 711 O O . MET A 1 88 ? 12.407 3.682 -26.295 1.00 98.31 88 MET A O 1
ATOM 715 N N . VAL A 1 89 ? 12.658 2.999 -24.171 1.00 98.50 89 VAL A N 1
ATOM 716 C CA . VAL A 1 89 ? 14.121 2.829 -24.240 1.00 98.50 89 VAL A CA 1
ATOM 717 C C . VAL A 1 89 ? 14.519 1.844 -25.343 1.00 98.50 89 VAL A C 1
ATOM 719 O O . VAL A 1 89 ? 15.477 2.074 -26.081 1.00 98.50 89 VAL A O 1
ATOM 722 N N . ARG A 1 90 ? 13.777 0.741 -25.513 1.00 98.38 90 ARG A N 1
ATOM 723 C CA . ARG A 1 90 ? 14.013 -0.198 -26.625 1.00 98.38 90 ARG A CA 1
ATOM 724 C C . ARG A 1 90 ? 13.812 0.469 -27.986 1.00 98.38 90 ARG A C 1
ATOM 726 O O . ARG A 1 90 ? 14.601 0.201 -28.892 1.00 98.38 90 ARG A O 1
ATOM 733 N N . GLY A 1 91 ? 12.793 1.315 -28.124 1.00 98.25 91 GLY A N 1
ATOM 734 C CA . GLY A 1 91 ? 12.549 2.106 -29.330 1.00 98.25 91 GLY A CA 1
ATOM 735 C C . GLY A 1 91 ? 13.698 3.068 -29.631 1.00 98.25 91 GLY A C 1
ATOM 736 O O . GLY A 1 91 ? 14.244 3.044 -30.733 1.00 98.25 91 GLY A O 1
ATOM 737 N N . GLU A 1 92 ? 14.140 3.840 -28.638 1.00 98.44 92 GLU A N 1
ATOM 738 C CA . GLU A 1 92 ? 15.277 4.763 -28.770 1.00 98.44 92 GLU A CA 1
ATOM 739 C C . GLU A 1 92 ? 16.565 4.037 -29.190 1.00 98.44 92 GLU A C 1
ATOM 741 O O . GLU A 1 92 ? 17.273 4.488 -30.091 1.00 98.44 92 GLU A O 1
ATOM 746 N N . ILE A 1 93 ? 16.839 2.857 -28.620 1.00 98.31 93 ILE A N 1
ATOM 747 C CA . ILE A 1 93 ? 17.990 2.024 -29.007 1.00 98.31 93 ILE A CA 1
ATOM 748 C C . ILE A 1 93 ? 17.890 1.557 -30.469 1.00 98.31 93 ILE A C 1
ATOM 750 O O . ILE A 1 93 ? 18.909 1.486 -31.163 1.00 98.31 93 ILE A O 1
ATOM 754 N N . GLN A 1 94 ? 16.694 1.212 -30.957 1.00 97.75 94 GLN A N 1
ATOM 755 C CA . GLN A 1 94 ? 16.497 0.807 -32.355 1.00 97.75 94 GLN A CA 1
ATOM 756 C C . GLN A 1 94 ? 16.733 1.966 -33.326 1.00 97.75 94 GLN A C 1
ATOM 758 O O . GLN A 1 94 ? 17.389 1.774 -34.356 1.00 97.75 94 GLN A O 1
ATOM 763 N N . VAL A 1 95 ? 16.242 3.159 -32.985 1.00 98.12 95 VAL A N 1
ATOM 764 C CA . VAL A 1 95 ? 16.484 4.380 -33.763 1.00 98.12 95 VAL A CA 1
ATOM 765 C C . VAL A 1 95 ? 17.981 4.674 -33.808 1.00 98.12 95 VAL A C 1
ATOM 767 O O . VAL A 1 95 ? 18.555 4.727 -34.893 1.00 98.12 95 VAL A O 1
ATOM 770 N N . LEU A 1 96 ? 18.649 4.707 -32.651 1.00 97.94 96 LEU A N 1
ATOM 771 C CA . LEU A 1 96 ? 20.088 4.955 -32.569 1.00 97.94 96 LEU A CA 1
ATOM 772 C C . LEU A 1 96 ? 20.904 3.939 -33.381 1.00 97.94 96 LEU A C 1
ATOM 774 O O . LEU A 1 96 ? 21.853 4.303 -34.074 1.00 97.94 96 LEU A O 1
ATOM 778 N N . ARG A 1 97 ? 20.536 2.651 -33.336 1.00 97.56 97 ARG A N 1
ATOM 779 C CA . ARG A 1 97 ? 21.189 1.614 -34.149 1.00 97.56 97 ARG A CA 1
ATOM 780 C C . ARG A 1 97 ? 21.041 1.906 -35.641 1.00 97.56 97 ARG A C 1
ATOM 782 O O . ARG A 1 97 ? 22.006 1.746 -36.386 1.00 97.56 97 ARG A O 1
A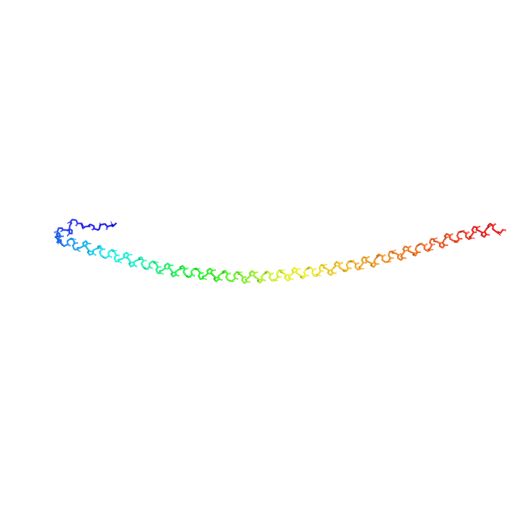TOM 789 N N . THR A 1 98 ? 19.853 2.321 -36.070 1.00 97.38 98 THR A N 1
ATOM 790 C CA . THR A 1 98 ? 19.582 2.677 -37.467 1.00 97.38 98 THR A CA 1
ATOM 791 C C . THR A 1 98 ? 20.432 3.870 -37.892 1.00 97.38 98 THR A C 1
ATOM 793 O O . THR A 1 98 ? 21.125 3.777 -38.904 1.00 97.38 98 THR A O 1
ATOM 796 N N . ASP A 1 99 ? 20.488 4.919 -37.073 1.00 97.81 99 ASP A N 1
ATOM 797 C CA . ASP A 1 99 ? 21.308 6.109 -37.323 1.00 97.81 99 ASP A CA 1
ATOM 798 C C . ASP A 1 99 ? 22.809 5.785 -37.387 1.00 97.81 99 ASP A C 1
ATOM 800 O O . ASP A 1 99 ? 23.555 6.314 -38.211 1.00 97.81 99 ASP A O 1
ATOM 804 N N . MET A 1 100 ? 23.283 4.847 -36.563 1.00 97.12 100 MET A N 1
ATOM 805 C CA . MET A 1 100 ? 24.661 4.365 -36.659 1.00 97.12 100 MET A CA 1
ATOM 806 C C . MET A 1 100 ? 24.931 3.639 -37.982 1.00 97.12 100 MET A C 1
ATOM 808 O O . MET A 1 100 ? 26.023 3.769 -38.541 1.00 97.12 100 MET A O 1
ATOM 812 N N . HIS A 1 101 ? 23.975 2.853 -38.485 1.00 95.12 101 HIS A N 1
ATOM 813 C CA . HIS A 1 101 ? 24.118 2.173 -39.771 1.00 95.12 101 HIS A CA 1
ATOM 814 C C . HIS A 1 101 ? 24.103 3.155 -40.943 1.00 95.12 101 HIS A C 1
ATOM 816 O O . HIS A 1 101 ? 24.925 3.007 -41.850 1.00 95.12 101 HIS A O 1
ATOM 822 N N . THR A 1 102 ? 23.229 4.163 -40.917 1.00 96.81 102 THR A N 1
ATOM 823 C CA . THR A 1 102 ? 23.183 5.203 -41.954 1.00 96.81 102 THR A CA 1
ATOM 824 C C . THR A 1 102 ? 24.469 6.026 -41.953 1.00 96.81 102 THR A C 1
ATOM 826 O O . THR A 1 102 ? 25.113 6.126 -42.996 1.00 96.81 102 THR A O 1
ATOM 829 N N . MET A 1 103 ? 24.938 6.476 -40.783 1.00 96.88 103 MET A N 1
ATOM 830 C CA . MET A 1 103 ? 26.210 7.194 -40.646 1.00 96.88 103 MET A CA 1
ATOM 831 C C . MET A 1 103 ? 27.386 6.370 -41.189 1.00 96.88 103 MET A C 1
ATOM 833 O O . MET A 1 103 ? 28.208 6.879 -41.949 1.00 96.88 103 MET A O 1
ATOM 837 N N . ARG A 1 104 ? 27.470 5.074 -40.849 1.00 97.38 104 ARG A N 1
ATOM 838 C CA . ARG A 1 104 ? 28.513 4.183 -41.391 1.00 97.38 104 ARG A CA 1
ATOM 839 C C . ARG A 1 104 ? 28.436 4.073 -42.913 1.00 97.38 104 ARG A C 1
ATOM 841 O O . ARG A 1 104 ? 29.476 4.118 -43.566 1.00 97.38 104 ARG A O 1
ATOM 848 N N . ALA A 1 105 ? 27.238 3.926 -43.477 1.00 96.94 105 ALA A N 1
ATOM 849 C CA . ALA A 1 105 ? 27.055 3.844 -44.922 1.00 96.94 105 ALA A CA 1
ATOM 850 C C . ALA A 1 105 ? 27.488 5.141 -45.619 1.00 96.94 105 ALA A C 1
ATOM 852 O O . ALA A 1 105 ? 28.165 5.087 -46.644 1.00 96.94 105 ALA A O 1
ATOM 853 N N . ASP A 1 106 ? 27.154 6.297 -45.049 1.00 97.50 106 ASP A N 1
ATOM 854 C CA . ASP A 1 106 ? 27.540 7.593 -45.599 1.00 97.50 106 ASP A CA 1
ATOM 855 C C . ASP A 1 106 ? 29.050 7.828 -45.505 1.00 97.50 106 ASP A C 1
ATOM 857 O O . ASP A 1 106 ? 29.658 8.247 -46.490 1.00 97.50 106 ASP A O 1
ATOM 861 N N . LEU A 1 107 ? 29.687 7.455 -44.391 1.00 97.31 107 LEU A N 1
ATOM 862 C CA . LEU A 1 107 ? 31.149 7.467 -44.274 1.00 97.31 107 LEU A CA 1
ATOM 863 C C . LEU A 1 107 ? 31.809 6.594 -45.353 1.00 97.31 107 LEU A C 1
ATOM 865 O O . LEU A 1 107 ? 32.752 7.042 -46.003 1.00 97.31 107 LEU A O 1
ATOM 869 N N . ILE A 1 108 ? 31.291 5.386 -45.605 1.00 96.81 108 ILE A N 1
ATOM 870 C CA . ILE A 1 108 ? 31.807 4.499 -46.661 1.00 96.81 108 ILE A CA 1
ATOM 871 C C . ILE A 1 108 ? 31.643 5.135 -48.050 1.00 96.81 108 ILE A C 1
ATOM 873 O O . ILE A 1 108 ? 32.593 5.125 -48.835 1.00 96.81 108 ILE A O 1
ATOM 877 N N . LYS A 1 109 ? 30.481 5.726 -48.366 1.00 97.62 109 LYS A N 1
ATOM 878 C CA . LYS A 1 109 ? 30.265 6.428 -49.648 1.00 97.62 109 LYS A CA 1
ATOM 879 C C . LYS A 1 109 ? 31.292 7.542 -49.849 1.00 97.62 109 LYS A C 1
ATOM 881 O O . LYS A 1 109 ? 31.898 7.629 -50.917 1.00 97.62 109 LYS A O 1
ATOM 886 N N . TRP A 1 110 ? 31.524 8.359 -48.821 1.00 97.94 110 TRP A N 1
ATOM 887 C CA . TRP A 1 110 ? 32.509 9.438 -48.880 1.00 97.94 110 TRP A CA 1
ATOM 888 C C . TRP A 1 110 ? 33.940 8.919 -49.029 1.00 97.94 110 TRP A C 1
ATOM 890 O O . TRP A 1 110 ? 34.701 9.483 -49.816 1.00 97.94 110 TRP A O 1
ATOM 900 N N . MET A 1 111 ? 34.293 7.810 -48.370 1.00 96.12 111 MET A N 1
ATOM 901 C CA . MET A 1 111 ? 35.582 7.146 -48.585 1.00 96.12 111 MET A CA 1
ATOM 902 C C . MET A 1 111 ? 35.761 6.713 -50.045 1.00 96.12 111 MET A C 1
ATOM 904 O O . MET A 1 111 ? 36.829 6.945 -50.604 1.00 96.12 111 MET A O 1
ATOM 908 N N . PHE A 1 112 ? 34.740 6.139 -50.690 1.00 96.69 112 PHE A N 1
ATOM 909 C CA . PHE A 1 112 ? 34.823 5.745 -52.103 1.00 96.69 112 PHE A CA 1
ATOM 910 C C . PHE A 1 112 ? 35.005 6.935 -53.045 1.00 96.69 112 PHE A C 1
ATOM 912 O O . PHE A 1 112 ? 35.860 6.873 -53.926 1.00 96.69 112 PHE A O 1
ATOM 919 N N . ILE A 1 113 ? 34.241 8.017 -52.857 1.00 96.69 113 ILE A N 1
ATOM 920 C CA . ILE A 1 113 ? 34.374 9.240 -53.669 1.00 96.69 113 ILE A CA 1
ATOM 921 C C . ILE A 1 113 ? 35.789 9.804 -53.534 1.00 96.69 113 ILE A C 1
ATOM 923 O O . ILE A 1 113 ? 36.436 10.123 -54.533 1.00 96.69 113 ILE A O 1
ATOM 927 N N . PHE A 1 114 ? 36.286 9.875 -52.299 1.00 96.88 114 PHE A N 1
ATOM 928 C CA . PHE A 1 114 ? 37.641 10.323 -52.023 1.00 96.88 114 PHE A CA 1
ATOM 929 C C . PHE A 1 114 ? 38.681 9.432 -52.717 1.00 96.88 114 PHE A C 1
ATOM 931 O O . PHE A 1 114 ? 39.514 9.941 -53.466 1.00 96.88 114 PHE A O 1
ATOM 938 N N . TRP A 1 115 ? 38.604 8.110 -52.533 1.00 96.56 115 TRP A N 1
ATOM 939 C CA . TRP A 1 115 ? 39.532 7.150 -53.139 1.00 96.56 115 TRP A CA 1
ATOM 940 C C . TRP A 1 115 ? 39.505 7.176 -54.669 1.00 96.56 115 TRP A C 1
ATOM 942 O O . TRP A 1 115 ? 40.565 7.164 -55.291 1.00 96.56 115 TRP A O 1
ATOM 952 N N . ALA A 1 116 ? 38.325 7.259 -55.285 1.00 96.88 116 ALA A N 1
ATOM 953 C CA . ALA A 1 116 ? 38.191 7.380 -56.734 1.00 96.88 116 ALA A CA 1
ATOM 954 C C . ALA A 1 116 ? 38.856 8.664 -57.255 1.00 96.88 116 ALA A C 1
ATOM 956 O O . ALA A 1 116 ? 39.559 8.626 -58.266 1.00 96.88 116 ALA A O 1
ATOM 957 N N . GLY A 1 117 ? 38.701 9.777 -56.530 1.00 96.12 117 GLY A N 1
ATOM 958 C CA . GLY A 1 117 ? 39.404 11.026 -56.818 1.00 96.12 117 GLY A CA 1
ATOM 959 C C . GLY A 1 117 ? 40.926 10.875 -56.747 1.00 96.12 117 GLY A C 1
ATOM 960 O O . GLY A 1 117 ? 41.617 11.255 -57.690 1.00 96.12 117 GLY A O 1
ATOM 961 N N . GLN A 1 118 ? 41.452 10.264 -55.676 1.00 95.50 118 GLN A N 1
ATOM 962 C CA . GLN A 1 118 ? 42.895 10.013 -55.529 1.00 95.50 118 GLN A CA 1
ATOM 963 C C . GLN A 1 118 ? 43.446 9.143 -56.672 1.00 95.50 118 GLN A C 1
ATOM 965 O O . GLN A 1 118 ? 44.454 9.497 -57.283 1.00 95.50 118 GLN A O 1
ATOM 970 N N . ILE A 1 119 ? 42.765 8.040 -57.009 1.00 96.44 119 ILE A N 1
ATOM 971 C CA . ILE A 1 119 ? 43.148 7.153 -58.121 1.00 96.44 119 ILE A CA 1
ATOM 972 C C . ILE A 1 119 ? 43.140 7.914 -59.452 1.00 96.44 119 ILE A C 1
ATOM 974 O O . ILE A 1 119 ? 44.082 7.785 -60.231 1.00 96.44 119 ILE A O 1
ATOM 978 N N . GLY A 1 120 ? 42.118 8.739 -59.701 1.00 96.56 120 GLY A N 1
ATOM 979 C CA . GLY A 1 120 ? 42.027 9.562 -60.907 1.00 96.56 120 GLY A CA 1
ATOM 980 C C . GLY A 1 120 ? 43.193 10.544 -61.053 1.00 96.56 120 GLY A C 1
ATOM 981 O O . GLY A 1 120 ? 43.769 10.649 -62.136 1.00 96.56 120 GLY A O 1
ATOM 982 N N . VAL A 1 121 ? 43.595 11.211 -59.964 1.00 96.12 121 VAL A N 1
ATOM 983 C CA . VAL A 1 121 ? 44.759 12.116 -59.955 1.00 96.12 121 VAL A CA 1
ATOM 984 C C . VAL A 1 121 ? 46.058 11.352 -60.224 1.00 96.12 121 VAL A C 1
ATOM 986 O O . VAL A 1 121 ? 46.839 11.772 -61.075 1.00 96.12 121 VAL A O 1
ATOM 989 N N . ILE A 1 122 ? 46.280 10.214 -59.555 1.00 95.50 122 ILE A N 1
ATOM 990 C CA . ILE A 1 122 ? 47.487 9.391 -59.750 1.00 95.50 122 ILE A CA 1
ATOM 991 C C . ILE A 1 122 ? 47.580 8.896 -61.198 1.00 95.50 122 ILE A C 1
ATOM 993 O O . ILE A 1 122 ? 48.629 9.036 -61.825 1.00 95.50 122 ILE A O 1
ATOM 997 N N . LEU A 1 123 ? 46.488 8.360 -61.754 1.00 94.75 123 LEU A N 1
ATOM 998 C CA . LEU A 1 123 ? 46.443 7.915 -63.150 1.00 94.75 123 LEU A CA 1
ATOM 999 C C . LEU A 1 123 ? 46.683 9.071 -64.126 1.00 94.75 123 LEU A C 1
ATOM 1001 O O . LEU A 1 123 ? 47.410 8.895 -65.101 1.00 94.75 123 LEU A O 1
ATOM 1005 N N . GLY A 1 124 ? 46.12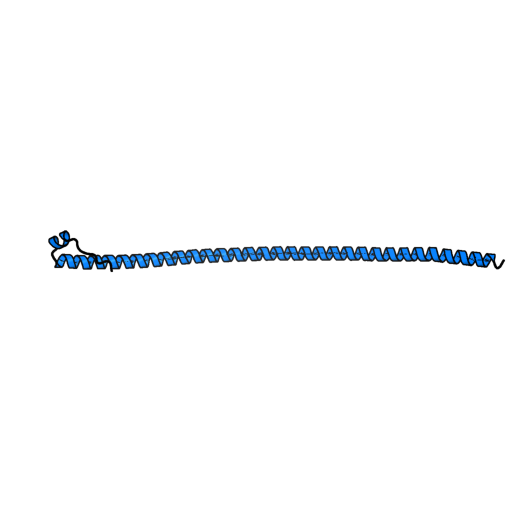2 10.252 -63.852 1.00 95.19 124 GLY A N 1
ATOM 1006 C CA . GLY A 1 124 ? 46.354 11.454 -64.651 1.00 95.19 124 GLY A CA 1
ATOM 1007 C C . GLY A 1 124 ? 47.825 11.876 -64.669 1.00 95.19 124 GLY A C 1
ATOM 1008 O O . GLY A 1 124 ? 48.366 12.154 -65.738 1.00 95.19 124 GLY A O 1
ATOM 1009 N N . ILE A 1 125 ? 48.493 11.862 -63.509 1.00 94.19 125 ILE A N 1
ATOM 1010 C CA . ILE A 1 125 ? 49.929 12.162 -63.402 1.00 94.19 125 ILE A CA 1
ATOM 1011 C C . ILE A 1 125 ? 50.757 11.111 -64.148 1.00 94.19 125 ILE A C 1
ATOM 1013 O O . ILE A 1 125 ? 51.618 11.477 -64.944 1.00 94.19 125 ILE A O 1
ATOM 1017 N N . LEU A 1 126 ? 50.491 9.816 -63.937 1.00 93.38 126 LEU A N 1
ATOM 1018 C CA . LEU A 1 126 ? 51.207 8.741 -64.632 1.00 93.38 126 LEU A CA 1
ATOM 1019 C C . LEU A 1 126 ? 51.057 8.874 -66.154 1.00 93.38 126 LEU A C 1
ATOM 1021 O O . LEU A 1 126 ? 52.053 8.836 -66.869 1.00 93.38 126 LEU A O 1
ATOM 1025 N N . PHE A 1 127 ? 49.843 9.101 -66.660 1.00 93.44 127 PHE A N 1
ATOM 1026 C CA . PHE A 1 127 ? 49.605 9.268 -68.096 1.00 93.44 127 PHE A CA 1
ATOM 1027 C C . PHE A 1 127 ? 50.315 10.498 -68.682 1.00 93.44 127 PHE A C 1
ATOM 1029 O O . PHE A 1 127 ? 50.786 10.444 -69.814 1.00 93.44 127 PHE A O 1
ATOM 1036 N N . ALA A 1 128 ? 50.422 11.591 -67.919 1.00 93.38 128 ALA A N 1
ATOM 1037 C CA . ALA A 1 128 ? 51.161 12.781 -68.335 1.00 93.38 128 ALA A CA 1
ATOM 1038 C C . ALA A 1 128 ? 52.688 12.570 -68.360 1.00 93.38 128 ALA A C 1
ATOM 1040 O O . ALA A 1 128 ? 53.353 13.173 -69.193 1.00 93.38 128 ALA A O 1
ATOM 1041 N N . PHE A 1 129 ? 53.239 11.730 -67.474 1.00 89.44 129 PHE A N 1
ATOM 1042 C CA . PHE A 1 129 ? 54.677 11.418 -67.413 1.00 89.44 129 PHE A CA 1
ATOM 1043 C C . PHE A 1 129 ? 55.125 10.314 -68.388 1.00 89.44 129 PHE A C 1
ATOM 1045 O O . PHE A 1 129 ? 56.293 10.283 -68.763 1.00 89.44 129 PHE A O 1
ATOM 1052 N N . PHE A 1 130 ? 54.233 9.395 -68.775 1.00 82.75 130 PHE A N 1
ATOM 1053 C CA . PHE A 1 130 ? 54.516 8.303 -69.725 1.00 82.75 130 PHE A CA 1
ATOM 1054 C C . PHE A 1 130 ? 54.188 8.650 -71.192 1.00 82.75 130 PHE A C 1
ATOM 1056 O O . PHE A 1 130 ? 54.192 7.762 -72.048 1.00 82.75 130 PHE A O 1
ATOM 1063 N N . ARG A 1 131 ? 53.910 9.923 -71.488 1.00 61.03 131 ARG A N 1
ATOM 1064 C CA . ARG A 1 131 ? 53.728 10.478 -72.834 1.00 61.03 131 ARG A CA 1
ATOM 1065 C C . ARG A 1 131 ? 54.873 11.427 -73.162 1.00 61.03 131 ARG A C 1
ATOM 1067 O O . ARG A 1 131 ? 55.261 11.453 -74.349 1.00 61.03 131 ARG A O 1
#

Foldseek 3Di:
DPQDQDPPVRCVVLPPVRRVVVSVVVVVVVVVVVVVVVVVCVVVVVVVVVVVVVVVVVVVVVVVVVVVVVVVVVVVVVVVVVVVVVVVVVVVVVVVVVVVVVVVVVVVVVVVVVVVVVVVVVVVVVVVVVD

Radius of gyration: 52.68 Å; Cα contacts (8 Å, |Δi|>4): 12; chains: 1; bounding box: 91×18×146 Å

Mean predicted aligned error: 9.56 Å